Protein AF-A0AAU3QV15-F1 (afdb_monomer_lite)

Secondary structure (DSSP, 8-state):
--SS-HHHHHHHHHHHHHTT--HHHHHHHHT--HHHHHHHHH-SSPPPPPPPPPPPPS------

Radius of gyration: 18.85 Å; chains: 1; bounding box: 48×23×51 Å

Foldseek 3Di:
DAPDDLLVLLVVLCVVVVVVDDLVRSCVVRVHDSVSSVCSNVDNGDDPDDDDPPDPDPDDPPDD

Structure (mmCIF, N/CA/C/O backbone):
data_AF-A0AAU3QV15-F1
#
_entry.id   AF-A0AAU3QV15-F1
#
loop_
_atom_site.group_PDB
_atom_site.id
_atom_site.type_symbol
_atom_site.label_atom_id
_atom_site.label_alt_id
_atom_site.label_comp_id
_atom_site.label_asym_id
_atom_site.label_entity_id
_atom_site.label_seq_id
_atom_site.pdbx_PDB_ins_code
_atom_site.Cartn_x
_atom_site.Cartn_y
_atom_site.Cartn_z
_atom_site.occupancy
_atom_site.B_iso_or_equiv
_atom_site.auth_seq_id
_atom_site.auth_comp_id
_atom_site.auth_asym_id
_atom_site.auth_atom_id
_atom_site.pdbx_PDB_model_num
ATOM 1 N N . MET A 1 1 ? -1.802 11.822 -6.041 1.00 54.88 1 MET A N 1
ATOM 2 C CA . MET A 1 1 ? -1.821 10.342 -6.093 1.00 54.88 1 MET A CA 1
ATOM 3 C C . MET A 1 1 ? -2.029 9.926 -7.541 1.00 54.88 1 MET A C 1
ATOM 5 O O . MET A 1 1 ? -2.598 10.734 -8.270 1.00 54.88 1 MET A O 1
ATOM 9 N N . PRO A 1 2 ? -1.527 8.761 -7.988 1.00 62.78 2 PRO A N 1
ATOM 10 C CA . PRO A 1 2 ? -1.790 8.282 -9.343 1.00 62.78 2 PRO A CA 1
ATOM 11 C C . PRO A 1 2 ? -3.301 8.281 -9.608 1.00 62.78 2 PRO A C 1
ATOM 13 O O . PRO A 1 2 ? -4.07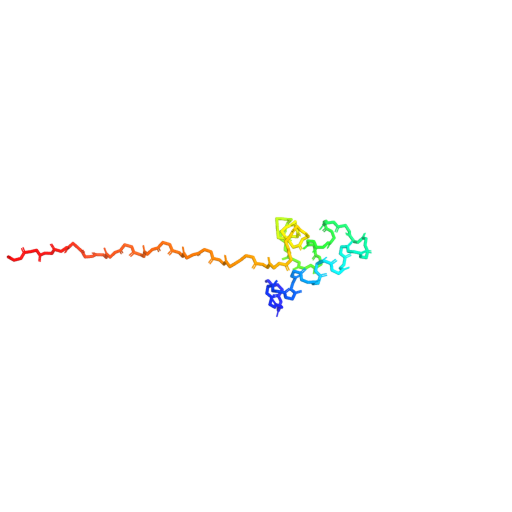3 7.908 -8.731 1.00 62.78 2 PRO A O 1
ATOM 16 N N . GLN A 1 3 ? -3.715 8.708 -10.803 1.00 79.19 3 GLN A N 1
ATOM 17 C CA . GLN A 1 3 ? -5.127 8.804 -11.221 1.00 79.19 3 GLN A CA 1
ATOM 18 C C . GLN A 1 3 ? -5.784 7.417 -11.434 1.00 79.19 3 GLN A C 1
ATOM 20 O O . GLN A 1 3 ? -6.886 7.322 -11.962 1.00 79.19 3 GLN A O 1
ATOM 25 N N . MET A 1 4 ? -5.080 6.341 -11.074 1.00 84.75 4 MET A N 1
ATOM 26 C CA . MET A 1 4 ? -5.449 4.941 -11.286 1.00 84.75 4 MET A CA 1
ATOM 27 C C . MET A 1 4 ? -5.989 4.334 -9.990 1.00 84.75 4 MET A C 1
ATOM 29 O O . MET A 1 4 ? -5.615 4.759 -8.892 1.00 84.75 4 MET A O 1
ATOM 33 N N . SER A 1 5 ? -6.824 3.301 -10.100 1.00 89.44 5 SER A N 1
ATOM 34 C CA . SER A 1 5 ? -7.278 2.551 -8.927 1.00 89.44 5 SER A CA 1
ATOM 35 C C . SER A 1 5 ? -6.102 1.860 -8.215 1.00 89.44 5 SER A C 1
ATOM 37 O O . SER A 1 5 ? -5.057 1.569 -8.804 1.00 89.44 5 SER A O 1
ATOM 39 N N . GLN A 1 6 ? -6.261 1.552 -6.925 1.00 87.50 6 GLN A N 1
ATOM 40 C CA . GLN A 1 6 ? -5.203 0.899 -6.140 1.00 87.50 6 GLN A CA 1
ATOM 41 C C . GLN A 1 6 ? -4.827 -0.488 -6.695 1.00 87.50 6 GLN A C 1
ATOM 43 O O . GLN A 1 6 ? -3.666 -0.896 -6.622 1.00 87.50 6 GLN A O 1
ATOM 48 N N . VAL A 1 7 ? -5.803 -1.200 -7.267 1.00 90.75 7 VAL A N 1
ATOM 49 C CA . VAL A 1 7 ? -5.602 -2.508 -7.907 1.00 90.75 7 VAL A CA 1
ATOM 50 C C . VAL A 1 7 ? -4.754 -2.360 -9.169 1.00 90.75 7 VAL A C 1
ATOM 52 O O . VAL A 1 7 ? -3.771 -3.085 -9.334 1.00 90.75 7 VAL A O 1
ATOM 55 N N . GLU A 1 8 ? -5.088 -1.394 -10.026 1.00 91.94 8 GLU A N 1
ATOM 56 C CA . GLU A 1 8 ? -4.329 -1.105 -11.248 1.00 91.94 8 GLU A CA 1
ATOM 57 C C . GLU A 1 8 ? -2.903 -0.660 -10.932 1.00 91.94 8 GLU A C 1
ATOM 59 O O . GLU A 1 8 ? -1.963 -1.136 -11.565 1.00 91.94 8 GLU A O 1
ATOM 64 N N . LEU A 1 9 ? -2.726 0.177 -9.905 1.00 92.44 9 LEU A N 1
ATOM 65 C CA . LEU A 1 9 ? -1.411 0.590 -9.421 1.00 92.44 9 LEU A CA 1
ATOM 66 C C . LEU A 1 9 ? -0.559 -0.620 -9.009 1.00 92.44 9 LEU A C 1
ATOM 68 O O . LEU A 1 9 ? 0.575 -0.753 -9.465 1.00 92.44 9 LEU A O 1
ATOM 72 N N . HIS A 1 10 ? -1.097 -1.515 -8.172 1.00 93.44 10 HIS A N 1
ATOM 73 C CA . HIS A 1 10 ? -0.381 -2.725 -7.751 1.00 93.44 10 HIS A CA 1
ATOM 74 C C . HIS A 1 10 ? -0.012 -3.609 -8.954 1.00 93.44 10 HIS A C 1
ATOM 76 O O . HIS A 1 10 ? 1.117 -4.091 -9.051 1.00 93.44 10 HIS A O 1
ATOM 82 N N . ALA A 1 11 ? -0.939 -3.802 -9.898 1.00 93.94 11 ALA A N 1
ATOM 83 C CA . ALA A 1 11 ? -0.690 -4.596 -11.098 1.00 93.94 11 ALA A CA 1
ATOM 84 C C . ALA A 1 11 ? 0.385 -3.972 -12.007 1.00 93.94 11 ALA A C 1
ATOM 86 O O . ALA A 1 11 ? 1.249 -4.693 -12.513 1.00 93.94 11 ALA A O 1
ATOM 87 N N . ALA A 1 12 ? 0.359 -2.650 -12.186 1.00 94.44 12 ALA A N 1
ATOM 88 C CA . ALA A 1 12 ? 1.331 -1.914 -12.986 1.00 94.44 12 ALA A CA 1
ATOM 89 C C . ALA A 1 12 ? 2.738 -1.988 -12.370 1.00 94.44 12 ALA A C 1
ATOM 91 O O . ALA A 1 12 ? 3.683 -2.365 -13.060 1.00 94.44 12 ALA A O 1
ATOM 92 N N . VAL A 1 13 ? 2.857 -1.771 -11.054 1.00 94.56 13 VAL A N 1
ATOM 93 C CA . VAL A 1 13 ? 4.129 -1.908 -10.324 1.00 94.56 13 VAL A CA 1
ATOM 94 C C . VAL A 1 13 ? 4.720 -3.309 -10.488 1.00 94.56 13 VAL A C 1
ATOM 96 O O . VAL A 1 13 ? 5.912 -3.440 -10.756 1.00 94.56 13 VAL A O 1
ATOM 99 N N . ARG A 1 14 ? 3.907 -4.370 -10.387 1.00 94.88 14 ARG A N 1
ATOM 100 C CA . ARG A 1 14 ? 4.390 -5.746 -10.602 1.00 94.88 14 ARG A CA 1
ATOM 101 C C . ARG A 1 14 ? 4.871 -5.993 -12.025 1.00 94.88 14 ARG A C 1
ATOM 103 O O . ARG A 1 14 ? 5.857 -6.703 -12.210 1.00 94.88 14 ARG A O 1
ATOM 110 N N . ARG A 1 15 ? 4.170 -5.451 -13.023 1.00 94.88 15 ARG A N 1
ATOM 111 C CA . ARG A 1 15 ? 4.564 -5.572 -14.432 1.00 94.88 15 ARG A CA 1
ATOM 112 C C . ARG A 1 15 ? 5.937 -4.942 -14.655 1.00 94.88 15 ARG A C 1
ATOM 114 O O . ARG A 1 15 ? 6.821 -5.604 -15.189 1.00 94.88 15 ARG A O 1
ATOM 121 N N . ASP A 1 16 ? 6.125 -3.721 -14.175 1.00 95.00 16 ASP A N 1
ATOM 122 C CA . ASP A 1 16 ? 7.371 -2.978 -14.358 1.00 95.00 16 ASP A CA 1
ATOM 123 C C . ASP A 1 16 ? 8.523 -3.553 -13.518 1.00 95.00 16 ASP A C 1
ATOM 125 O O . ASP A 1 16 ? 9.656 -3.629 -13.988 1.00 95.00 16 ASP A O 1
ATOM 129 N N . HIS A 1 17 ? 8.243 -4.055 -12.310 1.00 95.06 17 HIS A N 1
ATOM 130 C CA . HIS A 1 17 ? 9.225 -4.804 -11.519 1.00 95.06 17 HIS A CA 1
ATOM 131 C C . HIS A 1 17 ? 9.708 -6.058 -12.261 1.00 95.06 17 HIS A C 1
ATOM 133 O O . HIS A 1 17 ? 10.899 -6.367 -12.258 1.00 95.06 17 HIS A O 1
ATOM 139 N N . ARG A 1 18 ? 8.796 -6.818 -12.886 1.00 94.00 18 ARG A N 1
ATOM 140 C CA . ARG A 1 18 ? 9.159 -8.003 -13.687 1.00 94.00 18 ARG A CA 1
ATOM 141 C C . ARG A 1 18 ? 9.982 -7.634 -14.920 1.00 94.00 18 ARG A C 1
ATOM 143 O O . ARG A 1 18 ? 10.817 -8.429 -15.328 1.00 94.00 18 ARG A O 1
ATOM 150 N N . ALA A 1 19 ? 9.807 -6.423 -15.445 1.00 94.44 19 ALA A N 1
ATOM 151 C CA . ALA A 1 19 ? 10.658 -5.834 -16.478 1.00 94.44 19 ALA A CA 1
ATOM 152 C C . ALA A 1 19 ? 12.002 -5.287 -15.935 1.00 94.44 19 ALA A C 1
ATOM 154 O O . ALA A 1 19 ? 12.655 -4.486 -16.597 1.00 94.44 19 ALA A O 1
ATOM 155 N N . SER A 1 20 ? 12.415 -5.708 -14.731 1.00 92.31 20 SER A N 1
ATOM 156 C CA . SER A 1 20 ? 13.682 -5.352 -14.072 1.00 92.31 20 SER A CA 1
ATOM 157 C C . SER A 1 20 ? 13.831 -3.880 -13.663 1.00 92.31 20 SER A C 1
ATOM 159 O O . SER A 1 20 ? 14.945 -3.427 -13.390 1.00 92.31 20 SER A O 1
ATOM 161 N N . MET A 1 21 ? 12.729 -3.132 -13.548 1.00 94.06 21 MET A N 1
ATOM 162 C CA . MET A 1 21 ? 12.767 -1.762 -13.033 1.00 94.06 21 MET A CA 1
ATOM 163 C C . MET A 1 21 ? 13.107 -1.740 -11.531 1.00 94.06 21 MET A C 1
ATOM 165 O O . MET A 1 21 ? 12.600 -2.540 -10.740 1.00 94.06 21 MET A O 1
ATOM 169 N N . LYS A 1 22 ? 13.970 -0.805 -11.111 1.00 95.06 22 LYS A N 1
ATOM 170 C CA . LYS A 1 22 ? 14.416 -0.697 -9.709 1.00 95.06 22 LYS A CA 1
ATOM 171 C C . LYS A 1 22 ? 13.330 -0.089 -8.817 1.00 95.06 22 LYS A C 1
ATOM 173 O O . LYS A 1 22 ? 12.560 0.765 -9.246 1.00 95.06 22 LYS A O 1
ATOM 178 N N . MET A 1 23 ? 13.340 -0.434 -7.526 1.00 93.88 23 MET A N 1
ATOM 179 C CA . MET A 1 23 ? 12.304 0.005 -6.567 1.00 93.88 23 MET A CA 1
ATOM 180 C C . MET A 1 23 ? 12.167 1.525 -6.503 1.00 93.88 23 MET A C 1
ATOM 182 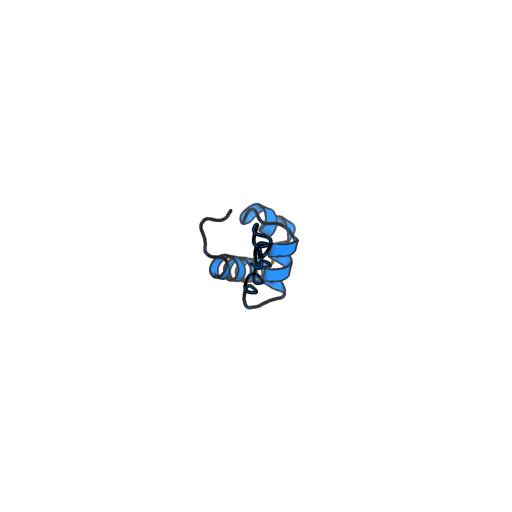O O . MET A 1 23 ? 11.070 2.064 -6.597 1.00 93.88 23 MET A O 1
ATOM 186 N N . ARG A 1 24 ? 13.302 2.224 -6.449 1.00 95.62 24 ARG A N 1
ATOM 187 C CA . ARG A 1 24 ? 13.344 3.687 -6.375 1.00 95.62 24 ARG A CA 1
ATOM 188 C C . ARG A 1 24 ? 12.873 4.378 -7.656 1.00 95.62 24 ARG A C 1
ATOM 190 O O . ARG A 1 24 ? 12.445 5.528 -7.617 1.00 95.62 24 ARG A O 1
ATOM 197 N N . GLU A 1 25 ? 12.977 3.699 -8.792 1.00 96.31 25 GLU A N 1
ATOM 198 C CA . GLU A 1 25 ? 12.466 4.198 -10.067 1.00 96.31 25 GLU A CA 1
ATOM 199 C C . GLU A 1 25 ? 10.942 4.060 -10.125 1.00 96.31 25 GLU A C 1
ATOM 201 O O . GLU A 1 25 ? 10.260 5.018 -10.476 1.00 96.31 25 GLU A O 1
ATOM 206 N N . LEU A 1 26 ? 10.402 2.933 -9.649 1.00 95.38 26 LEU A N 1
ATOM 207 C CA . LEU A 1 26 ? 8.958 2.719 -9.503 1.00 95.38 26 LEU A CA 1
ATOM 208 C C . LEU A 1 26 ? 8.314 3.742 -8.558 1.00 95.38 26 LEU A C 1
ATOM 210 O O . LEU A 1 26 ? 7.261 4.291 -8.875 1.00 95.38 26 LEU A O 1
ATOM 214 N N . GLU A 1 27 ? 8.962 4.044 -7.428 1.00 95.88 27 GLU A N 1
ATOM 215 C CA . GLU A 1 27 ? 8.515 5.091 -6.496 1.00 95.88 27 GLU A CA 1
ATOM 216 C C . GLU A 1 27 ? 8.330 6.436 -7.201 1.00 95.88 27 GLU A C 1
ATOM 218 O O . GLU A 1 27 ? 7.293 7.082 -7.055 1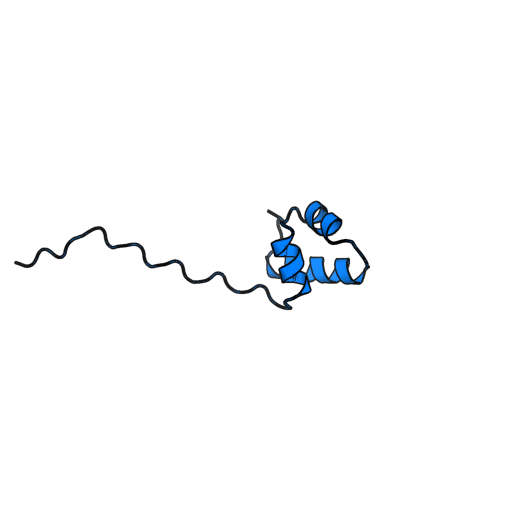.00 95.88 27 GLU A O 1
ATOM 223 N N . ARG A 1 28 ? 9.322 6.838 -8.007 1.00 95.38 28 ARG A N 1
ATOM 224 C CA . ARG A 1 28 ? 9.300 8.102 -8.753 1.00 95.38 28 ARG A CA 1
ATOM 225 C C . ARG A 1 28 ? 8.280 8.077 -9.887 1.00 95.38 28 ARG A C 1
ATOM 227 O O . ARG A 1 28 ? 7.544 9.045 -10.044 1.00 95.38 28 ARG A O 1
ATOM 234 N N . ARG A 1 29 ? 8.209 6.976 -10.643 1.00 94.25 29 ARG A N 1
ATOM 235 C CA . ARG A 1 29 ? 7.304 6.816 -11.790 1.00 94.25 29 ARG A CA 1
ATOM 236 C C . ARG A 1 29 ? 5.839 6.907 -11.378 1.00 94.25 29 ARG A C 1
ATOM 238 O O . ARG A 1 29 ? 5.061 7.597 -12.028 1.00 94.25 29 ARG A O 1
ATOM 245 N N . TYR A 1 30 ? 5.470 6.217 -10.302 1.00 93.44 30 TYR A N 1
ATOM 246 C CA . TYR A 1 30 ? 4.089 6.171 -9.821 1.00 93.44 30 TYR A CA 1
ATOM 247 C C . TYR A 1 30 ? 3.788 7.202 -8.725 1.00 93.44 30 TYR A C 1
ATOM 249 O O . TYR A 1 30 ? 2.640 7.310 -8.293 1.00 93.44 30 TYR A O 1
ATOM 257 N N . ASN A 1 31 ? 4.793 7.972 -8.294 1.00 94.56 31 ASN A N 1
ATOM 258 C CA . ASN A 1 31 ? 4.718 8.938 -7.199 1.00 94.56 31 ASN A CA 1
ATOM 259 C C . ASN A 1 31 ? 4.125 8.321 -5.917 1.00 94.56 31 ASN A C 1
ATOM 261 O O . ASN A 1 31 ? 3.145 8.808 -5.346 1.00 94.56 31 ASN A O 1
ATOM 265 N N . VAL A 1 32 ? 4.702 7.190 -5.507 1.00 93.19 32 VAL A N 1
ATOM 266 C CA . VAL A 1 32 ? 4.299 6.431 -4.318 1.00 93.19 32 VAL A CA 1
ATOM 267 C C . VAL A 1 32 ? 5.494 6.163 -3.416 1.00 93.19 32 VAL A C 1
ATOM 269 O O . VAL A 1 32 ? 6.641 6.153 -3.850 1.00 93.19 32 VAL A O 1
ATOM 272 N N . SER A 1 33 ? 5.217 5.913 -2.138 1.00 94.50 33 SER A N 1
ATOM 273 C CA . SER A 1 33 ? 6.259 5.563 -1.174 1.00 94.50 33 SER A CA 1
ATOM 274 C C . SER A 1 33 ? 6.855 4.177 -1.440 1.00 94.50 33 SER A C 1
ATOM 276 O O . SER A 1 33 ? 6.155 3.274 -1.908 1.00 94.50 33 SER A O 1
ATOM 278 N N . TRP A 1 34 ? 8.102 3.968 -1.007 1.00 94.62 34 TRP A N 1
ATOM 279 C CA . TRP A 1 34 ? 8.753 2.652 -1.000 1.00 94.62 34 TRP A CA 1
ATOM 280 C C . TRP A 1 34 ? 7.883 1.550 -0.375 1.00 94.62 34 TRP A C 1
ATOM 282 O O . TRP A 1 34 ? 7.797 0.448 -0.911 1.00 94.62 34 TRP A O 1
ATOM 292 N N . ARG A 1 35 ? 7.172 1.846 0.727 1.00 94.50 35 ARG A N 1
ATOM 293 C CA . ARG A 1 35 ? 6.284 0.871 1.393 1.00 94.50 35 ARG A CA 1
ATOM 294 C C . ARG A 1 35 ? 5.168 0.391 0.468 1.00 94.50 35 ARG A C 1
ATOM 296 O O . ARG A 1 35 ? 4.797 -0.777 0.524 1.00 94.50 35 ARG A O 1
ATOM 303 N N . THR A 1 36 ? 4.638 1.277 -0.370 1.00 93.12 36 THR A N 1
ATOM 304 C CA . THR A 1 36 ? 3.597 0.944 -1.348 1.00 93.12 36 THR A CA 1
ATOM 305 C C . THR A 1 36 ? 4.154 0.056 -2.451 1.00 93.12 36 THR A C 1
ATOM 307 O O . THR A 1 36 ? 3.536 -0.950 -2.783 1.00 93.12 36 THR A O 1
ATOM 310 N N . VAL A 1 37 ? 5.340 0.385 -2.976 1.00 94.75 37 VAL A N 1
ATOM 311 C CA . VAL A 1 37 ? 6.016 -0.443 -3.986 1.00 94.75 37 VAL A CA 1
ATOM 312 C C . VAL A 1 37 ? 6.302 -1.832 -3.424 1.00 94.75 37 VAL A C 1
ATOM 314 O O . VAL A 1 37 ? 5.922 -2.823 -4.038 1.00 94.75 37 VAL A O 1
ATOM 317 N N . LYS A 1 38 ? 6.874 -1.913 -2.218 1.00 95.00 38 LYS A N 1
ATOM 318 C CA . LYS A 1 38 ? 7.148 -3.184 -1.541 1.00 95.00 38 LYS A CA 1
ATOM 319 C C . LYS A 1 38 ? 5.880 -4.020 -1.355 1.00 95.00 38 LYS A C 1
ATOM 321 O O . LYS A 1 38 ? 5.855 -5.172 -1.766 1.00 95.00 38 LYS A O 1
ATOM 326 N N . LYS A 1 39 ? 4.794 -3.427 -0.843 1.00 93.88 39 LYS A N 1
ATOM 327 C CA . LYS A 1 39 ? 3.496 -4.114 -0.739 1.00 93.88 39 LYS A CA 1
ATOM 328 C C . LYS A 1 39 ? 2.991 -4.613 -2.093 1.00 93.88 39 LYS A C 1
ATOM 330 O O . LYS A 1 39 ? 2.467 -5.712 -2.161 1.00 93.88 39 LYS A O 1
ATOM 335 N N . ALA A 1 40 ? 3.142 -3.834 -3.162 1.00 93.81 40 ALA A N 1
ATOM 336 C CA . ALA A 1 40 ? 2.698 -4.241 -4.492 1.00 93.81 40 ALA A CA 1
ATOM 337 C C . ALA A 1 40 ? 3.458 -5.433 -5.067 1.00 93.81 40 ALA A C 1
ATOM 339 O O . ALA A 1 40 ? 2.868 -6.251 -5.776 1.00 93.81 40 ALA A O 1
ATOM 340 N N . VAL A 1 41 ? 4.744 -5.528 -4.747 1.00 93.56 41 VAL A N 1
ATOM 341 C CA . VAL A 1 41 ? 5.605 -6.646 -5.130 1.00 93.56 41 VAL A CA 1
ATOM 342 C C . VAL A 1 41 ? 5.294 -7.881 -4.286 1.00 93.56 41 VAL A C 1
ATOM 344 O O . VAL A 1 41 ? 5.133 -8.962 -4.846 1.00 93.56 41 VAL A O 1
ATOM 347 N N . ASP A 1 42 ? 5.148 -7.702 -2.971 1.00 92.31 42 ASP A N 1
ATOM 348 C CA . ASP A 1 42 ? 4.942 -8.787 -2.007 1.00 92.31 42 ASP A CA 1
ATOM 349 C C . ASP A 1 42 ? 3.507 -9.360 -2.051 1.00 92.31 42 ASP A C 1
ATOM 351 O O . ASP A 1 42 ? 3.315 -10.553 -1.819 1.00 92.31 42 ASP A O 1
ATOM 355 N N . SER A 1 43 ? 2.481 -8.546 -2.351 1.00 84.44 43 SER A N 1
ATOM 356 C CA . SER A 1 43 ? 1.068 -8.957 -2.333 1.00 84.44 43 SER A CA 1
ATOM 357 C C . SER A 1 43 ? 0.385 -8.854 -3.701 1.00 84.44 43 SER A C 1
ATOM 359 O O . SER A 1 43 ? 0.468 -7.850 -4.413 1.00 84.44 43 SER A O 1
ATOM 361 N N . VAL A 1 44 ? -0.370 -9.898 -4.070 1.00 78.62 44 VAL A N 1
ATOM 362 C CA . VAL A 1 44 ? -1.126 -9.946 -5.339 1.00 78.62 44 VAL A CA 1
ATOM 363 C C . VAL A 1 44 ? -2.299 -8.960 -5.335 1.00 78.62 44 VAL A C 1
ATOM 365 O O . VAL A 1 44 ? -2.600 -8.338 -6.357 1.00 78.62 44 VAL A O 1
ATOM 368 N N . TRP A 1 45 ? -2.913 -8.738 -4.180 1.00 81.12 45 TRP A N 1
ATOM 369 C CA . TRP A 1 45 ? -4.032 -7.816 -4.032 1.00 81.12 45 TRP A CA 1
ATOM 370 C C . TRP A 1 45 ? -3.705 -6.731 -3.007 1.00 81.12 45 TRP A C 1
ATOM 372 O O . TRP A 1 45 ? -3.018 -7.016 -2.018 1.00 81.12 45 TRP A O 1
ATOM 382 N N . PRO A 1 46 ? -4.147 -5.481 -3.238 1.00 84.38 46 PRO A N 1
ATOM 383 C CA . PRO A 1 46 ? -4.080 -4.461 -2.211 1.00 84.38 46 PRO A CA 1
ATOM 384 C C . PRO A 1 46 ? -4.980 -4.863 -1.044 1.00 84.38 46 PRO A C 1
ATOM 386 O O . PRO A 1 46 ? -6.147 -5.203 -1.230 1.00 84.38 46 PRO A O 1
ATOM 389 N N . GLU A 1 47 ? -4.427 -4.823 0.163 1.00 84.31 47 GLU A N 1
ATOM 390 C CA . GLU A 1 47 ? -5.197 -5.074 1.374 1.00 84.31 47 GLU A CA 1
ATOM 391 C C . GLU A 1 47 ? -6.278 -3.989 1.542 1.00 84.31 47 GLU A C 1
ATOM 393 O O . GLU A 1 47 ? -5.975 -2.798 1.363 1.00 84.31 47 GLU A O 1
ATOM 398 N N . PRO A 1 48 ? -7.527 -4.362 1.883 1.00 83.44 48 PRO A N 1
ATOM 399 C CA . PRO A 1 48 ? -8.555 -3.392 2.228 1.00 83.44 48 PRO A CA 1
ATOM 400 C C . PRO A 1 48 ? -8.076 -2.497 3.370 1.00 83.44 48 PRO A C 1
ATOM 402 O O . PRO A 1 48 ? -7.442 -2.958 4.318 1.00 83.44 48 PRO A O 1
ATOM 405 N N . ARG A 1 49 ? -8.402 -1.201 3.318 1.00 81.94 49 ARG A N 1
ATOM 406 C CA . ARG A 1 49 ? -8.150 -0.334 4.473 1.00 81.94 49 ARG A CA 1
ATOM 407 C C . ARG A 1 49 ? -8.952 -0.857 5.662 1.00 81.94 49 ARG A C 1
ATOM 409 O O . ARG A 1 49 ? -10.161 -1.052 5.544 1.00 81.94 49 ARG A O 1
ATOM 416 N N . GLY A 1 50 ? -8.275 -1.050 6.792 1.00 82.75 50 GLY A N 1
ATOM 417 C CA . GLY A 1 50 ? -8.927 -1.407 8.047 1.00 82.75 50 GLY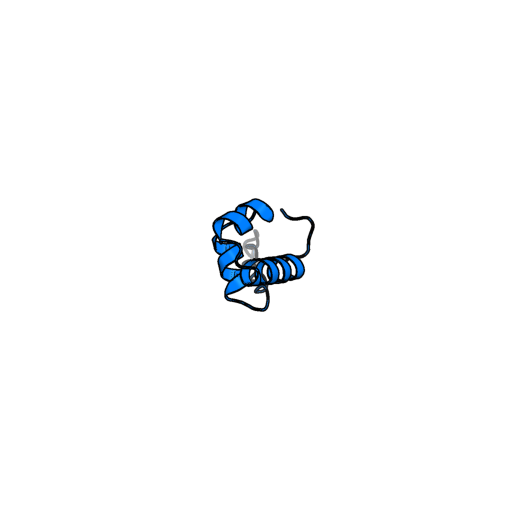 A CA 1
ATOM 418 C C . GLY A 1 50 ? -10.050 -0.424 8.383 1.00 82.75 50 GLY A C 1
ATOM 419 O O . GLY A 1 50 ? -9.972 0.766 8.054 1.00 82.75 50 GLY A O 1
ATOM 420 N N . ARG A 1 51 ? -11.112 -0.928 9.020 1.00 85.88 51 ARG A N 1
ATOM 421 C CA . ARG A 1 51 ? -12.220 -0.084 9.472 1.00 85.88 51 ARG A CA 1
ATOM 422 C C . ARG A 1 51 ? -11.672 0.934 10.473 1.00 85.88 51 ARG A C 1
ATOM 424 O O . ARG A 1 51 ? -10.988 0.566 11.424 1.00 85.88 51 ARG A O 1
ATOM 431 N N . LEU A 1 52 ? -11.973 2.210 10.242 1.00 86.31 52 LEU A N 1
ATOM 432 C CA . LEU A 1 52 ? -11.636 3.267 11.190 1.00 86.31 52 LEU A CA 1
ATOM 433 C C . LEU A 1 52 ? -12.334 2.991 12.529 1.00 86.31 52 LEU A C 1
ATOM 435 O O . LEU A 1 52 ? -13.470 2.501 12.518 1.00 86.31 52 LEU A O 1
ATOM 439 N N . PRO A 1 53 ? -11.691 3.296 13.670 1.00 86.31 53 PRO A N 1
ATOM 440 C CA . PRO A 1 53 ? -12.359 3.181 14.955 1.00 86.31 53 PRO A CA 1
ATOM 441 C C . PRO A 1 53 ? -13.651 4.013 14.935 1.00 86.31 53 PRO A C 1
ATOM 443 O O . PRO A 1 53 ? -13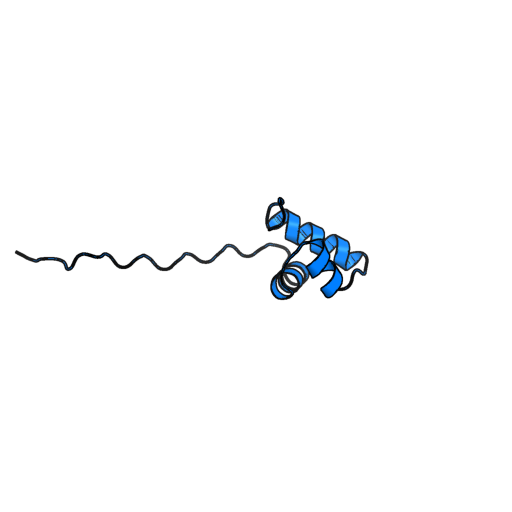.671 5.094 14.329 1.00 86.31 53 PRO A O 1
ATOM 446 N N . PRO A 1 54 ? -14.741 3.520 15.549 1.00 86.00 54 PRO A N 1
ATOM 447 C CA . PRO A 1 54 ? -15.966 4.294 15.649 1.00 86.00 54 PRO A CA 1
ATOM 448 C C . PRO A 1 54 ? -15.664 5.607 16.371 1.00 86.00 54 PRO A C 1
ATOM 450 O O . PRO A 1 54 ? -14.932 5.640 17.361 1.00 86.00 54 PRO A O 1
ATOM 453 N N . ARG A 1 55 ? -16.209 6.705 15.847 1.00 85.38 55 ARG A N 1
ATOM 454 C CA . ARG A 1 55 ? -16.073 8.016 16.480 1.00 85.38 55 ARG A CA 1
ATOM 455 C C . ARG A 1 55 ? -16.700 7.941 17.880 1.00 85.38 55 ARG A C 1
ATOM 457 O O . ARG A 1 55 ? -17.822 7.441 17.973 1.00 85.38 55 ARG A O 1
ATOM 464 N N . PRO A 1 56 ? -16.036 8.434 18.941 1.00 81.38 56 PRO A N 1
ATOM 465 C CA . PRO A 1 56 ? -16.671 8.510 20.249 1.00 81.38 56 PRO A CA 1
ATOM 466 C C . PRO A 1 56 ? -17.941 9.361 20.135 1.00 81.38 56 PRO A C 1
ATOM 468 O O . PRO A 1 56 ? -17.914 10.450 19.550 1.00 81.38 56 PRO A O 1
ATOM 471 N N . ALA A 1 57 ? -19.060 8.838 20.638 1.00 77.50 57 ALA A N 1
ATOM 472 C CA . ALA A 1 57 ? -20.292 9.604 20.747 1.00 77.50 57 ALA A CA 1
ATOM 473 C C . ALA A 1 57 ? -20.046 10.764 21.723 1.00 77.50 57 ALA A C 1
ATOM 475 O O . ALA A 1 57 ? -19.522 10.557 22.811 1.00 77.50 57 ALA A O 1
ATOM 476 N N . ALA A 1 58 ? -20.380 11.990 21.317 1.00 69.69 58 ALA A N 1
ATOM 477 C CA . ALA A 1 58 ? -20.113 13.199 22.101 1.00 69.69 58 ALA A CA 1
ATOM 478 C C . ALA A 1 58 ? -21.076 13.399 23.289 1.00 69.69 58 ALA A C 1
ATOM 480 O O . ALA A 1 58 ? -21.000 14.424 23.959 1.00 69.69 58 ALA A O 1
ATOM 481 N N . LEU A 1 59 ? -22.003 12.467 23.518 1.00 73.12 59 LE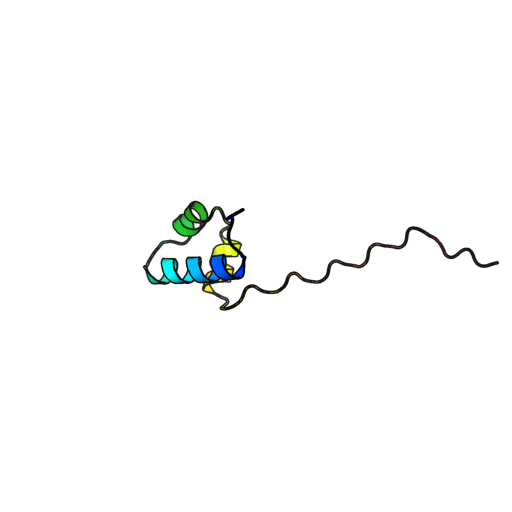U A N 1
ATOM 482 C CA . LEU A 1 59 ? -23.064 12.597 24.509 1.00 73.12 59 LEU A CA 1
ATOM 483 C C . LEU A 1 59 ? -22.842 11.593 25.638 1.00 73.12 59 LEU A C 1
ATOM 485 O O . LEU A 1 59 ? -22.785 10.388 25.393 1.00 73.12 59 LEU A O 1
ATOM 489 N N . ASP A 1 60 ? -22.734 12.115 26.857 1.00 71.06 60 ASP A N 1
ATOM 490 C CA . ASP A 1 60 ? -22.898 11.337 28.081 1.00 71.06 60 ASP A CA 1
ATOM 491 C C . ASP A 1 60 ? -24.374 10.908 28.165 1.00 71.06 60 ASP A C 1
ATOM 493 O O . ASP A 1 60 ? -25.251 11.764 27.982 1.00 71.06 60 ASP A O 1
ATOM 497 N N . PRO A 1 61 ? -24.701 9.616 28.350 1.00 72.94 61 PRO A N 1
ATOM 498 C CA . PRO A 1 61 ? -26.077 9.204 28.587 1.00 72.94 61 PRO A CA 1
ATOM 499 C C . PRO A 1 61 ? -26.593 9.849 29.881 1.00 72.94 61 PRO A C 1
ATOM 501 O O . PRO A 1 61 ? -26.345 9.370 30.983 1.00 72.94 61 PRO A O 1
ATOM 504 N N . TYR A 1 62 ? -27.332 10.950 29.740 1.00 73.56 62 TYR A N 1
ATOM 505 C CA . TYR A 1 62 ? -28.098 11.542 30.829 1.00 73.56 62 TYR A CA 1
ATOM 506 C C . TYR A 1 62 ? -29.230 10.574 31.200 1.00 73.56 62 TYR A C 1
ATOM 508 O O . TYR A 1 62 ? -30.204 10.444 30.458 1.00 73.56 62 TYR A O 1
ATOM 516 N N . ASN A 1 63 ? -29.079 9.856 32.312 1.00 69.56 63 ASN A N 1
ATOM 517 C CA . ASN A 1 63 ? -30.138 9.011 32.861 1.00 69.56 63 ASN A CA 1
ATOM 518 C C . ASN A 1 63 ? -31.050 9.867 33.757 1.00 69.56 63 ASN A C 1
ATOM 520 O O . ASN A 1 63 ? -30.556 10.526 34.673 1.00 69.56 63 ASN A O 1
ATOM 524 N N . LEU A 1 64 ? -32.354 9.862 33.451 1.00 59.81 64 LEU A N 1
ATOM 525 C CA . LEU A 1 64 ? -33.445 10.448 34.246 1.00 59.81 64 LEU A CA 1
ATOM 526 C C . LEU A 1 64 ? -33.848 9.536 35.409 1.00 59.81 64 LEU A C 1
ATOM 528 O O . LEU A 1 64 ? -33.800 8.298 35.218 1.00 59.81 64 LEU A O 1
#

Sequence (64 aa):
MPQMSQVELHAAVRRDHRASMKMRELERRYNVSWRTVKKAVDSVWPEPRGRLPPRPAALDPYNL

pLDDT: mean 87.3, std 9.72, range [54.88, 96.31]